Protein AF-A0A4Q1FTD5-F1 (afdb_monomer_lite)

Structure (mmCIF, N/CA/C/O backbone):
data_AF-A0A4Q1FTD5-F1
#
_entry.id   AF-A0A4Q1FTD5-F1
#
loop_
_atom_site.group_PDB
_atom_site.id
_atom_site.type_symbol
_atom_site.label_atom_id
_atom_site.label_alt_id
_atom_site.label_comp_id
_atom_site.label_asym_id
_atom_site.label_entity_id
_atom_site.label_seq_id
_atom_site.pdbx_PDB_ins_code
_atom_site.Cartn_x
_atom_site.Cartn_y
_atom_site.Cartn_z
_atom_site.occupancy
_atom_site.B_iso_or_equiv
_atom_site.auth_seq_id
_atom_site.auth_comp_id
_atom_site.auth_asym_id
_atom_site.auth_atom_id
_atom_site.pdbx_PDB_model_num
ATOM 1 N N . MET A 1 1 ? -0.697 4.760 -9.091 1.00 88.44 1 MET A N 1
ATOM 2 C CA . MET A 1 1 ? -0.765 3.538 -8.265 1.00 88.44 1 MET A CA 1
ATOM 3 C C . MET A 1 1 ? -2.192 3.295 -7.793 1.00 88.44 1 MET A C 1
ATOM 5 O O . MET A 1 1 ? -2.830 4.222 -7.298 1.00 88.44 1 MET A O 1
ATOM 9 N N . ARG A 1 2 ? -2.698 2.066 -7.940 1.00 93.44 2 ARG A N 1
ATOM 10 C CA . ARG A 1 2 ? -3.992 1.623 -7.397 1.00 93.44 2 ARG A CA 1
ATOM 11 C C . ARG A 1 2 ? -3.837 1.286 -5.913 1.00 93.44 2 ARG A C 1
ATOM 13 O O . ARG A 1 2 ? -2.977 0.488 -5.559 1.00 93.44 2 ARG A O 1
ATOM 20 N N . LYS A 1 3 ? -4.694 1.850 -5.059 1.00 94.62 3 LYS A N 1
ATOM 21 C CA . LYS A 1 3 ? -4.655 1.681 -3.596 1.00 94.62 3 LYS A CA 1
ATOM 22 C C . LYS A 1 3 ? -5.716 0.692 -3.108 1.00 94.62 3 LYS A C 1
ATOM 24 O O . LYS A 1 3 ? -6.882 0.816 -3.478 1.00 94.62 3 LYS A O 1
ATOM 29 N N . VAL A 1 4 ? -5.331 -0.248 -2.245 1.00 96.62 4 VAL A N 1
ATOM 30 C CA . VAL A 1 4 ? -6.219 -1.260 -1.647 1.00 96.62 4 VAL A CA 1
ATOM 31 C C . VAL A 1 4 ? -6.016 -1.310 -0.133 1.00 96.62 4 VAL A C 1
ATOM 33 O O . VAL A 1 4 ? -4.891 -1.450 0.340 1.00 96.62 4 VAL A O 1
ATOM 36 N N . TYR A 1 5 ? -7.111 -1.223 0.621 1.00 96.94 5 TYR A N 1
ATOM 37 C CA . TYR A 1 5 ? -7.107 -1.322 2.081 1.00 96.94 5 TYR A CA 1
ATOM 38 C C . TYR A 1 5 ? -7.230 -2.786 2.499 1.00 96.94 5 TYR A C 1
ATOM 40 O O . TYR A 1 5 ? -8.143 -3.481 2.040 1.00 96.94 5 TYR A O 1
ATOM 48 N N . LYS A 1 6 ? -6.339 -3.247 3.378 1.00 97.44 6 LYS A N 1
ATOM 49 C CA . LYS A 1 6 ? -6.386 -4.595 3.949 1.00 97.44 6 LYS A CA 1
ATOM 50 C C . LYS A 1 6 ? -6.280 -4.547 5.471 1.00 97.44 6 LYS A C 1
ATOM 52 O O . LYS A 1 6 ? -5.585 -3.689 6.003 1.00 97.44 6 LYS A O 1
ATOM 57 N N . ASN A 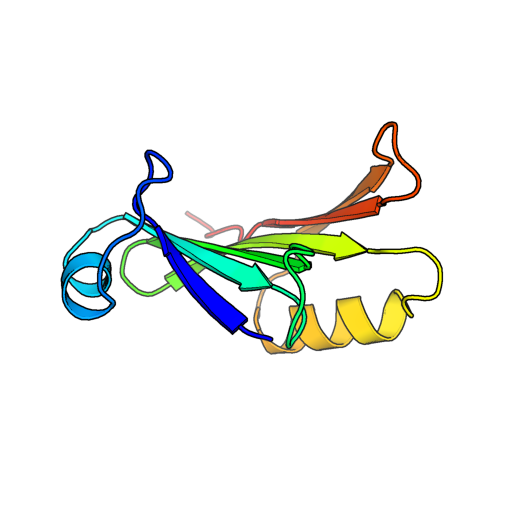1 7 ? -6.963 -5.452 6.171 1.00 95.44 7 ASN A N 1
ATOM 58 C CA . ASN A 1 7 ? -6.715 -5.646 7.604 1.00 95.44 7 ASN A CA 1
ATOM 59 C C . ASN A 1 7 ? -5.383 -6.385 7.836 1.00 95.44 7 ASN A C 1
ATOM 61 O O . ASN A 1 7 ? -4.736 -6.832 6.884 1.00 95.44 7 ASN A O 1
ATOM 65 N N . ILE A 1 8 ? -5.004 -6.561 9.103 1.00 93.94 8 ILE A N 1
ATOM 66 C CA . ILE A 1 8 ? -3.771 -7.264 9.498 1.00 93.94 8 ILE A CA 1
ATOM 67 C C . ILE A 1 8 ? -3.710 -8.729 9.024 1.00 93.94 8 ILE A C 1
ATOM 69 O O . ILE A 1 8 ? -2.628 -9.295 8.900 1.00 93.94 8 ILE A O 1
ATOM 73 N N . PHE A 1 9 ? -4.857 -9.336 8.700 1.00 94.75 9 PHE A N 1
ATOM 74 C CA . PHE A 1 9 ? -4.954 -10.696 8.157 1.00 94.75 9 PHE A CA 1
ATOM 75 C C . PHE A 1 9 ? -4.860 -10.743 6.621 1.00 94.75 9 PHE A C 1
ATOM 77 O O . PHE A 1 9 ? -4.873 -11.821 6.032 1.00 94.75 9 PHE A O 1
ATOM 84 N N . GLY A 1 10 ? -4.757 -9.589 5.954 1.00 93.19 10 GLY A N 1
ATOM 85 C CA . GLY A 1 10 ? -4.664 -9.484 4.497 1.00 93.19 10 GLY A CA 1
ATOM 86 C C . GLY A 1 10 ? -6.010 -9.479 3.762 1.00 93.19 10 GLY A C 1
ATOM 87 O O . GLY A 1 10 ? -6.027 -9.501 2.528 1.00 93.19 10 GLY A O 1
ATOM 88 N N . GLU A 1 11 ? -7.132 -9.415 4.480 1.00 97.19 11 GLU A N 1
ATOM 89 C CA . GLU A 1 11 ? -8.470 -9.342 3.890 1.00 97.19 11 GLU A CA 1
ATOM 90 C C . GLU A 1 11 ? -8.758 -7.928 3.385 1.00 97.19 11 GLU A C 1
ATOM 92 O O . GLU A 1 11 ? -8.508 -6.944 4.084 1.00 97.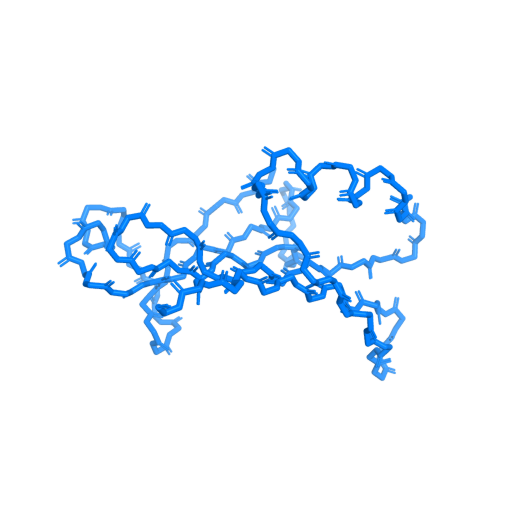19 11 GLU A O 1
ATOM 97 N N . VAL A 1 12 ? -9.326 -7.818 2.182 1.00 97.56 12 VAL A N 1
ATOM 98 C CA . VAL A 1 12 ? -9.702 -6.522 1.603 1.00 97.56 12 VAL A CA 1
ATOM 99 C C . VAL A 1 12 ? -10.888 -5.935 2.365 1.00 97.56 12 VAL A C 1
ATOM 101 O O . VAL A 1 12 ? -11.917 -6.586 2.549 1.00 97.56 12 VAL A O 1
ATOM 104 N N . ILE A 1 13 ? -10.756 -4.678 2.777 1.00 97.06 13 ILE A N 1
ATOM 105 C CA . ILE A 1 13 ? -11.776 -3.938 3.523 1.00 97.06 13 ILE A CA 1
ATOM 106 C C . ILE A 1 13 ? -12.039 -2.573 2.882 1.00 97.06 13 ILE A C 1
ATOM 108 O O . ILE A 1 13 ? -11.261 -2.085 2.066 1.00 97.06 13 ILE A O 1
ATOM 112 N N . SER A 1 14 ? -13.152 -1.930 3.240 1.00 96.75 14 SER A N 1
ATOM 113 C CA . SER A 1 14 ? -13.399 -0.547 2.827 1.00 96.75 14 SER A CA 1
ATOM 114 C C . SER A 1 14 ? -12.478 0.422 3.574 1.00 96.75 14 SER A C 1
ATOM 116 O O . SER A 1 14 ? -12.090 0.167 4.716 1.00 96.75 14 SER A O 1
ATOM 118 N N . LYS A 1 15 ? -12.224 1.598 2.981 1.00 94.25 15 LYS A N 1
ATOM 119 C CA . LYS A 1 15 ? -11.537 2.713 3.657 1.00 94.25 15 LYS A CA 1
ATOM 120 C C . LYS A 1 15 ? -12.166 3.026 5.018 1.00 94.25 15 LYS A C 1
ATOM 122 O O . LYS A 1 15 ? -11.461 3.124 6.008 1.00 94.25 15 LYS A O 1
ATOM 127 N N . SER A 1 16 ? -13.495 3.131 5.067 1.00 94.06 16 SER A N 1
ATOM 128 C CA . SER A 1 16 ? -14.241 3.459 6.290 1.00 94.06 16 SER A CA 1
ATOM 129 C C . SER A 1 16 ? -14.135 2.404 7.390 1.00 94.06 16 SER A C 1
ATOM 131 O O . SER A 1 16 ? -14.322 2.733 8.559 1.00 94.06 16 SER A O 1
ATOM 133 N N . LYS A 1 17 ? -13.888 1.138 7.030 1.00 94.62 17 LYS A N 1
ATOM 134 C CA . LYS A 1 17 ? -13.632 0.065 7.991 1.00 94.62 17 LYS A CA 1
ATOM 135 C C . LYS A 1 17 ? -12.182 0.115 8.460 1.00 94.62 17 LYS A C 1
ATOM 137 O O . LYS A 1 17 ? -11.956 -0.003 9.653 1.00 94.62 17 LYS A O 1
ATOM 142 N N . ALA A 1 18 ? -11.239 0.344 7.546 1.00 92.06 18 ALA A N 1
ATOM 143 C CA . ALA A 1 18 ? -9.816 0.441 7.856 1.00 92.06 18 ALA A CA 1
ATOM 144 C C . ALA A 1 18 ? -9.504 1.572 8.842 1.00 92.06 18 ALA A C 1
ATOM 146 O O . ALA A 1 18 ? -8.853 1.331 9.844 1.00 92.06 18 ALA A O 1
ATOM 147 N N . THR A 1 19 ? -10.055 2.770 8.630 1.00 87.81 19 THR A N 1
ATOM 148 C CA . THR A 1 19 ? -9.830 3.935 9.511 1.00 87.81 19 THR A CA 1
ATOM 149 C C . THR A 1 19 ? -10.457 3.801 10.902 1.00 87.81 19 THR A C 1
ATOM 151 O O . THR A 1 19 ? -10.370 4.726 11.694 1.00 87.81 19 THR A O 1
ATOM 154 N N . LYS A 1 20 ? -11.176 2.708 11.179 1.00 91.94 20 LYS A N 1
ATOM 155 C CA . LYS A 1 20 ? -11.717 2.385 12.508 1.00 91.94 20 LYS A CA 1
ATOM 156 C C . LYS A 1 20 ? -10.925 1.281 13.207 1.00 91.94 20 LYS A C 1
ATOM 158 O O . LYS A 1 20 ? -11.286 0.916 14.319 1.00 91.94 20 LYS A O 1
ATOM 163 N N . LEU A 1 21 ? -9.954 0.681 12.520 1.00 90.56 21 LEU A N 1
ATOM 164 C CA . LEU A 1 21 ? -9.058 -0.305 13.102 1.00 90.56 21 LEU A CA 1
ATOM 165 C C . LEU A 1 21 ? -7.876 0.424 13.727 1.00 90.56 21 LEU A C 1
ATOM 167 O O . LEU A 1 21 ? -7.371 1.376 13.135 1.00 90.56 21 LEU A O 1
ATOM 171 N N . ASP A 1 22 ? -7.411 -0.095 14.859 1.00 91.81 22 ASP A N 1
ATOM 172 C CA . ASP A 1 22 ? -6.170 0.362 15.486 1.00 91.81 22 ASP A CA 1
ATOM 173 C C . ASP A 1 22 ? -4.966 0.101 14.566 1.00 91.81 22 ASP A C 1
ATOM 175 O O . ASP A 1 22 ? -4.016 0.875 14.567 1.00 91.81 22 ASP A O 1
ATOM 179 N N . GLU A 1 23 ? -5.031 -0.955 13.738 1.00 94.50 23 GLU A N 1
ATOM 180 C CA . GLU A 1 23 ? -3.979 -1.336 12.793 1.00 94.50 23 GLU A CA 1
ATOM 181 C C . GLU A 1 23 ? -4.538 -1.856 11.454 1.00 94.50 23 GLU A C 1
ATOM 183 O O . GLU A 1 23 ? -5.490 -2.648 11.406 1.00 94.50 23 GLU A O 1
ATOM 188 N N . TYR A 1 24 ? -3.938 -1.427 10.339 1.00 95.56 24 TYR A N 1
ATOM 189 C CA . TYR A 1 24 ? -4.259 -1.905 8.990 1.00 95.56 24 TYR A CA 1
ATOM 190 C C . TYR A 1 24 ? -3.110 -1.662 8.002 1.00 95.56 24 TYR A C 1
ATOM 192 O O . TYR A 1 24 ? -2.133 -0.977 8.297 1.00 95.56 24 TYR A O 1
ATOM 200 N N . HIS A 1 25 ? -3.241 -2.210 6.794 1.00 96.12 25 HIS A N 1
ATOM 201 C CA . HIS A 1 25 ? -2.247 -2.074 5.735 1.00 96.12 25 HIS A CA 1
ATOM 202 C C . HIS A 1 25 ? -2.833 -1.405 4.488 1.00 96.12 25 HIS A C 1
ATOM 204 O O . HIS A 1 25 ? -3.979 -1.661 4.090 1.00 96.12 25 HIS A O 1
ATOM 210 N N . LEU A 1 26 ? -2.014 -0.608 3.808 1.00 95.56 26 LEU A N 1
ATOM 211 C CA . LEU A 1 26 ? -2.320 -0.046 2.496 1.00 95.56 26 LEU A CA 1
ATOM 212 C C . LEU A 1 26 ? -1.402 -0.630 1.443 1.00 95.56 26 LEU A C 1
ATOM 214 O O . LEU A 1 26 ? -0.192 -0.473 1.512 1.00 95.56 26 LEU A O 1
ATOM 218 N N . TYR A 1 27 ? -1.998 -1.271 0.446 1.00 96.38 27 TYR A N 1
ATOM 219 C CA . TYR A 1 27 ? -1.279 -1.871 -0.666 1.00 96.38 27 TYR A CA 1
ATOM 220 C C . TYR A 1 27 ? -1.398 -0.961 -1.883 1.00 96.38 27 TYR A C 1
ATOM 222 O O . TYR A 1 27 ? -2.512 -0.636 -2.308 1.00 96.38 27 TYR A O 1
ATOM 230 N N . TYR A 1 28 ? -0.260 -0.594 -2.458 1.00 95.44 28 TYR A N 1
ATOM 231 C CA . TYR A 1 28 ? -0.162 0.215 -3.662 1.00 95.44 28 TYR A CA 1
ATOM 232 C C . TYR A 1 28 ? 0.376 -0.638 -4.801 1.00 95.44 28 TYR A C 1
ATOM 234 O O . TYR A 1 28 ? 1.509 -1.119 -4.770 1.00 95.44 28 TYR A O 1
ATOM 242 N N . TYR A 1 29 ? -0.456 -0.811 -5.816 1.00 94.31 29 TYR A N 1
ATOM 243 C CA . TYR A 1 29 ? -0.103 -1.495 -7.048 1.00 94.31 29 TYR A CA 1
ATOM 244 C C . TYR A 1 29 ? 0.231 -0.462 -8.116 1.00 94.31 29 TYR A C 1
ATOM 246 O O . TYR A 1 29 ? -0.301 0.654 -8.093 1.00 94.31 29 TYR A O 1
ATOM 254 N N . GLU A 1 30 ? 1.085 -0.815 -9.064 1.00 91.69 30 GLU A N 1
ATOM 255 C CA . GLU A 1 30 ? 1.254 -0.024 -10.277 1.00 91.69 30 GLU A CA 1
ATOM 256 C C . GLU A 1 30 ? -0.108 0.175 -10.980 1.00 91.69 30 GLU A C 1
ATOM 258 O O . GLU A 1 30 ? -1.061 -0.589 -10.798 1.00 91.69 30 GLU A O 1
ATOM 263 N N . SER A 1 31 ? -0.264 1.309 -11.669 1.00 87.44 31 SER A N 1
ATOM 264 C CA . SER A 1 31 ? -1.523 1.623 -12.347 1.00 87.44 31 SER A CA 1
ATOM 265 C C . SER A 1 31 ? -1.801 0.571 -13.423 1.00 87.44 31 SER A C 1
ATOM 267 O O . SER A 1 31 ? -0.907 0.219 -14.181 1.00 87.44 31 SER A O 1
ATOM 269 N N . ASP A 1 32 ? -3.035 0.068 -13.466 1.00 85.38 32 ASP A N 1
ATOM 270 C CA . ASP A 1 32 ? -3.498 -0.909 -14.462 1.00 85.38 32 ASP A CA 1
ATOM 271 C C . ASP A 1 32 ? -2.781 -2.276 -14.450 1.00 85.38 32 ASP A C 1
ATOM 273 O O . ASP A 1 32 ? -2.956 -3.073 -15.372 1.00 85.38 32 ASP A O 1
ATOM 277 N N . SER A 1 33 ? -2.042 -2.599 -13.381 1.00 87.88 33 SER A N 1
ATOM 278 C CA . SER A 1 33 ? -1.420 -3.912 -13.190 1.00 87.88 33 SER A CA 1
ATOM 279 C C . SER A 1 33 ? -1.653 -4.473 -11.777 1.00 87.88 33 SER A C 1
ATOM 281 O O . SER A 1 33 ? -2.079 -3.779 -10.849 1.00 87.88 33 SER A O 1
ATOM 283 N N . ASP A 1 34 ? -1.397 -5.773 -11.608 1.00 89.06 34 ASP A N 1
ATOM 284 C CA . ASP A 1 34 ? -1.405 -6.446 -10.299 1.00 89.06 34 ASP A CA 1
ATOM 285 C C . ASP A 1 34 ? -0.008 -6.480 -9.652 1.00 89.06 34 ASP A C 1
ATOM 287 O O . ASP A 1 34 ? 0.235 -7.210 -8.689 1.00 89.06 34 ASP A O 1
ATOM 291 N N . ILE A 1 35 ? 0.917 -5.659 -10.153 1.00 90.38 35 ILE A N 1
ATOM 292 C CA . ILE A 1 35 ? 2.272 -5.540 -9.621 1.00 90.38 35 ILE A CA 1
ATOM 293 C C . ILE A 1 35 ? 2.230 -4.698 -8.348 1.00 90.38 35 ILE A C 1
ATOM 295 O O . ILE A 1 35 ? 1.906 -3.512 -8.377 1.00 90.38 35 ILE A O 1
ATOM 299 N N . LEU A 1 36 ? 2.564 -5.313 -7.214 1.00 92.56 36 LEU A N 1
ATOM 300 C CA . LEU A 1 36 ? 2.666 -4.637 -5.923 1.00 92.56 36 LEU A CA 1
ATOM 301 C C . LEU A 1 36 ? 3.967 -3.829 -5.847 1.00 92.56 36 LEU A C 1
ATOM 303 O O . LEU A 1 36 ? 5.048 -4.395 -5.996 1.00 92.56 36 LEU A O 1
ATOM 307 N N . LYS A 1 37 ? 3.861 -2.526 -5.572 1.00 93.12 37 LYS A N 1
ATOM 308 C CA . LYS A 1 37 ? 5.007 -1.611 -5.455 1.00 93.12 37 LYS A CA 1
ATOM 309 C C . LYS A 1 37 ? 5.278 -1.183 -4.025 1.00 93.12 37 LYS A C 1
ATOM 311 O O . LYS A 1 37 ? 6.437 -1.066 -3.653 1.00 93.12 37 LYS A O 1
ATOM 316 N N . GLU A 1 38 ? 4.243 -0.993 -3.214 1.00 94.06 38 GLU A N 1
ATOM 317 C CA . GLU A 1 38 ? 4.407 -0.478 -1.855 1.00 94.06 38 GLU A CA 1
ATOM 318 C C . GLU A 1 38 ? 3.360 -1.067 -0.899 1.00 94.06 38 GLU A C 1
ATOM 320 O O . GLU A 1 38 ? 2.205 -1.284 -1.278 1.00 94.06 38 GLU A O 1
ATOM 325 N N . ILE A 1 39 ? 3.767 -1.334 0.341 1.00 94.69 39 ILE A N 1
ATOM 326 C CA . ILE A 1 39 ? 2.872 -1.614 1.466 1.00 94.69 39 ILE A CA 1
ATOM 327 C C . ILE A 1 39 ? 3.203 -0.629 2.582 1.00 94.69 39 ILE A C 1
ATOM 329 O O . ILE A 1 39 ? 4.329 -0.636 3.073 1.00 94.69 39 ILE A O 1
ATOM 333 N N . GLU A 1 40 ? 2.225 0.163 3.008 1.00 93.62 40 GLU A N 1
ATOM 334 C CA . GLU A 1 40 ? 2.312 0.955 4.239 1.00 93.62 40 GLU A CA 1
ATOM 335 C C . GLU A 1 40 ? 1.627 0.185 5.372 1.00 93.62 40 GLU A C 1
ATOM 337 O O . GLU A 1 40 ? 0.501 -0.303 5.209 1.00 93.62 40 GLU A O 1
ATOM 342 N N . PHE A 1 41 ? 2.296 0.098 6.517 1.00 92.50 41 PHE A N 1
ATOM 343 C CA . PHE A 1 41 ? 1.761 -0.465 7.752 1.00 92.50 41 PHE A CA 1
ATOM 344 C C . PHE A 1 41 ? 1.399 0.679 8.692 1.00 92.50 41 PHE A C 1
ATOM 346 O O . PHE A 1 41 ? 2.242 1.538 8.962 1.00 92.50 41 PHE A O 1
ATOM 353 N N . ILE A 1 42 ? 0.144 0.712 9.139 1.00 91.50 42 ILE A N 1
ATOM 354 C CA . ILE A 1 42 ? -0.437 1.871 9.819 1.00 91.50 42 ILE A CA 1
ATOM 355 C C . ILE A 1 42 ? -1.003 1.470 11.173 1.00 91.50 42 ILE A C 1
ATOM 357 O O . ILE A 1 42 ? -1.776 0.516 11.239 1.00 91.50 42 ILE A O 1
ATOM 361 N N . ASN A 1 43 ? -0.670 2.244 12.206 1.00 90.88 43 ASN A N 1
ATOM 362 C CA . ASN A 1 43 ? -1.230 2.184 13.556 1.00 90.88 43 ASN A CA 1
ATOM 363 C C . ASN A 1 43 ? -1.603 3.591 14.045 1.00 90.88 43 ASN A C 1
ATOM 365 O O . ASN A 1 43 ? -0.905 4.533 13.702 1.00 90.88 43 ASN A O 1
ATOM 369 N N . ASP A 1 44 ? -2.672 3.764 14.830 1.00 84.31 44 ASP A N 1
ATOM 370 C CA . ASP A 1 44 ? -3.029 5.068 15.441 1.00 84.31 44 ASP A CA 1
ATOM 371 C C . ASP A 1 44 ? -2.917 6.274 14.467 1.00 84.31 44 ASP A C 1
ATOM 373 O O . ASP A 1 44 ? -2.426 7.349 14.809 1.00 84.31 44 ASP A O 1
ATOM 377 N N . GLU A 1 45 ? -3.321 6.066 13.206 1.00 77.88 45 GLU A N 1
ATOM 378 C CA . GLU A 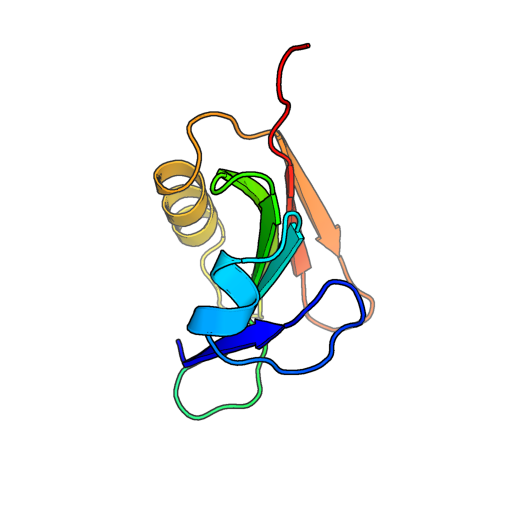1 45 ? -3.221 7.017 12.077 1.00 77.88 45 GLU A CA 1
ATOM 379 C C . GLU A 1 45 ? -1.800 7.396 11.594 1.00 77.88 45 GLU A C 1
ATOM 381 O O . GLU A 1 45 ? -1.655 8.242 10.712 1.00 77.88 45 GLU A O 1
ATOM 386 N N . SER A 1 46 ? -0.758 6.731 12.085 1.00 85.25 46 SER A N 1
ATOM 387 C CA . SER A 1 46 ? 0.646 6.896 11.690 1.00 85.25 46 SER A CA 1
ATOM 388 C C . SER A 1 46 ? 1.147 5.705 10.872 1.00 85.25 46 SER A C 1
ATOM 390 O O . SER A 1 46 ? 0.754 4.565 11.102 1.00 85.25 46 SER A O 1
ATOM 392 N N . ILE A 1 47 ? 2.033 5.949 9.905 1.00 87.94 47 ILE A N 1
ATOM 393 C CA . ILE A 1 47 ? 2.744 4.871 9.206 1.00 87.94 47 ILE A CA 1
ATOM 394 C C . ILE A 1 47 ? 3.944 4.489 10.071 1.00 87.94 47 ILE A C 1
ATOM 396 O O . ILE A 1 47 ? 4.763 5.352 10.371 1.00 87.94 47 ILE A O 1
ATOM 400 N N . TYR A 1 48 ? 4.067 3.218 10.453 1.00 87.31 48 TYR A N 1
ATOM 401 C CA . TYR A 1 48 ? 5.206 2.737 11.244 1.00 87.31 48 TYR A CA 1
ATOM 402 C C . TYR A 1 48 ? 6.188 1.880 10.431 1.00 87.31 48 TYR A C 1
ATOM 404 O O . TYR A 1 48 ? 7.319 1.618 10.859 1.00 87.31 48 TYR A O 1
ATOM 412 N N . ASN A 1 49 ? 5.790 1.444 9.236 1.00 89.69 49 ASN A N 1
ATOM 413 C CA . ASN A 1 49 ? 6.662 0.742 8.302 1.00 89.69 49 ASN A CA 1
ATOM 414 C C . ASN A 1 49 ? 6.199 0.947 6.853 1.00 89.69 49 ASN A C 1
ATOM 416 O O . ASN A 1 49 ? 5.001 1.026 6.577 1.00 89.69 49 ASN A O 1
ATOM 420 N N . ILE A 1 50 ? 7.161 0.998 5.930 1.00 91.19 50 ILE A N 1
ATOM 421 C CA . ILE A 1 50 ? 6.917 0.925 4.491 1.00 91.19 50 ILE A CA 1
ATOM 422 C C . ILE A 1 50 ? 7.791 -0.170 3.882 1.00 91.19 50 ILE A C 1
ATOM 424 O O . ILE A 1 50 ? 9.013 -0.185 4.044 1.00 91.19 50 ILE A O 1
ATOM 428 N N . ASN A 1 51 ? 7.162 -1.044 3.102 1.00 92.38 51 ASN A N 1
ATOM 429 C CA . ASN A 1 51 ? 7.837 -2.001 2.237 1.00 92.38 51 ASN A CA 1
ATOM 430 C C . ASN A 1 51 ? 7.695 -1.553 0.789 1.00 92.38 51 ASN A C 1
ATOM 432 O O . ASN A 1 51 ? 6.586 -1.577 0.265 1.00 92.38 51 ASN A O 1
ATOM 436 N N . TYR A 1 52 ? 8.802 -1.212 0.134 1.00 92.06 52 TYR A N 1
ATOM 437 C CA . TYR A 1 52 ? 8.824 -0.842 -1.277 1.00 92.06 52 TYR A CA 1
ATOM 438 C C . TYR A 1 52 ? 9.545 -1.900 -2.120 1.00 92.06 52 TYR A C 1
ATOM 440 O O . TYR A 1 52 ? 10.665 -2.313 -1.810 1.00 92.06 52 TYR A O 1
ATOM 448 N N . PHE A 1 53 ? 8.910 -2.339 -3.203 1.00 91.50 53 PHE A N 1
ATOM 449 C CA . PHE A 1 53 ? 9.414 -3.373 -4.103 1.00 91.50 53 PHE A CA 1
ATOM 450 C C . PHE A 1 53 ? 10.024 -2.726 -5.351 1.00 91.50 53 PHE A C 1
ATOM 452 O O . PHE A 1 53 ? 9.316 -2.313 -6.274 1.00 91.50 53 PHE A O 1
ATOM 459 N N . LEU A 1 54 ? 11.355 -2.656 -5.366 1.00 89.75 54 LEU A N 1
ATOM 460 C CA . LEU A 1 54 ? 12.135 -2.239 -6.525 1.00 89.75 54 LEU A CA 1
ATOM 461 C C . LEU A 1 54 ? 12.133 -3.336 -7.591 1.00 89.75 54 LEU A C 1
ATOM 463 O O . LEU A 1 54 ? 12.430 -4.501 -7.301 1.00 89.75 54 LEU A O 1
ATOM 467 N N . GLN A 1 55 ? 11.856 -2.931 -8.821 1.00 86.56 55 GLN A N 1
ATOM 468 C CA . GLN A 1 55 ? 11.941 -3.729 -10.036 1.00 86.56 55 GLN A CA 1
ATOM 469 C C . GLN A 1 55 ? 13.181 -3.351 -10.845 1.00 86.56 55 GLN A C 1
ATOM 471 O O . GLN A 1 55 ? 13.807 -2.312 -10.622 1.00 86.56 55 GLN A O 1
ATOM 476 N N . GLU A 1 56 ? 13.543 -4.205 -11.796 1.00 80.75 56 GLU A N 1
ATOM 477 C CA . GLU A 1 56 ? 14.591 -3.891 -12.759 1.00 80.75 56 GLU A CA 1
ATOM 478 C C . GLU A 1 56 ? 14.218 -2.630 -13.558 1.00 80.75 56 GLU A C 1
ATOM 480 O O . GLU A 1 56 ? 13.144 -2.554 -14.150 1.00 80.75 56 GLU A O 1
ATOM 485 N N . GLY A 1 57 ? 15.102 -1.629 -13.541 1.00 82.69 57 GLY A N 1
ATOM 486 C CA . GLY A 1 57 ? 14.880 -0.330 -14.183 1.00 82.69 57 GLY A CA 1
ATOM 487 C C . GLY A 1 57 ? 14.371 0.780 -13.257 1.00 82.69 57 GLY A C 1
ATOM 488 O O . GLY A 1 57 ? 14.410 1.939 -13.664 1.00 82.69 57 GLY A O 1
ATOM 489 N N . ASP A 1 58 ? 13.965 0.473 -12.020 1.00 86.62 58 ASP A N 1
ATOM 490 C CA . ASP A 1 58 ? 13.640 1.514 -11.038 1.00 86.62 58 ASP A CA 1
ATOM 491 C C . ASP A 1 58 ? 14.898 2.306 -10.640 1.00 86.62 58 ASP A C 1
ATOM 493 O O . ASP A 1 58 ? 15.961 1.729 -10.380 1.00 86.62 58 ASP A O 1
ATOM 497 N N . ASN A 1 59 ? 14.764 3.630 -10.520 1.00 88.94 59 ASN A N 1
ATOM 498 C CA . ASN A 1 59 ? 15.805 4.480 -9.952 1.00 88.94 59 ASN A CA 1
ATOM 499 C C . ASN A 1 59 ? 15.724 4.451 -8.417 1.00 88.94 59 ASN A C 1
ATOM 501 O O . ASN A 1 59 ? 14.843 5.056 -7.809 1.00 88.94 59 ASN A O 1
ATOM 505 N N . GLU A 1 60 ? 16.652 3.734 -7.782 1.00 87.12 60 GLU A N 1
ATOM 506 C CA . GLU A 1 60 ? 16.692 3.587 -6.325 1.00 87.12 60 GLU A CA 1
ATOM 507 C C . GLU A 1 60 ? 16.822 4.925 -5.587 1.00 87.12 60 GLU A C 1
ATOM 509 O O . GLU A 1 60 ? 16.203 5.081 -4.537 1.00 87.12 60 GLU A O 1
ATOM 514 N N . ASP A 1 61 ? 17.569 5.892 -6.126 1.00 87.50 61 ASP A N 1
ATOM 515 C CA . ASP A 1 61 ? 17.768 7.189 -5.470 1.00 87.50 61 ASP A CA 1
ATOM 516 C C . ASP A 1 61 ? 16.469 8.007 -5.445 1.00 87.50 61 ASP A C 1
ATOM 518 O O . ASP A 1 61 ? 16.106 8.546 -4.398 1.00 87.50 61 ASP A O 1
ATOM 522 N N . GLU A 1 62 ? 15.720 8.018 -6.552 1.00 90.50 62 GLU A N 1
ATOM 523 C CA . GLU A 1 62 ? 14.397 8.659 -6.633 1.00 90.50 62 GLU A CA 1
ATOM 524 C C . GLU A 1 62 ? 13.39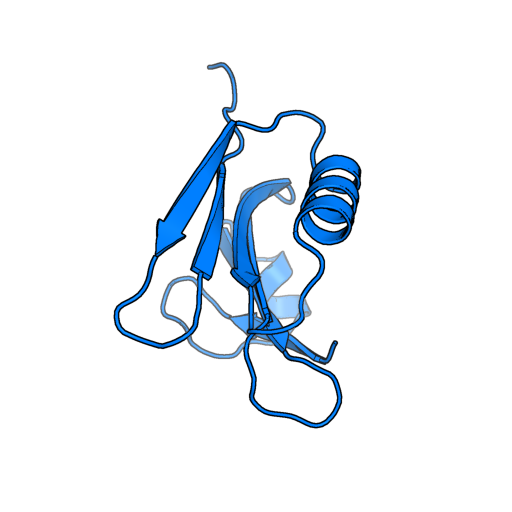1 7.989 -5.690 1.00 90.50 62 GLU A C 1
ATOM 526 O O . GLU A 1 62 ? 12.620 8.657 -5.002 1.00 90.50 62 GLU A O 1
ATOM 531 N N . VAL A 1 63 ? 13.418 6.655 -5.609 1.00 87.81 63 VAL A N 1
ATOM 532 C CA . VAL A 1 63 ? 12.552 5.898 -4.696 1.00 87.81 63 VAL A CA 1
ATOM 533 C C . VAL A 1 63 ? 12.894 6.211 -3.240 1.00 87.81 63 VAL A C 1
ATOM 535 O O . VAL A 1 63 ? 11.996 6.400 -2.422 1.00 87.81 63 VAL A O 1
ATOM 538 N N . LEU A 1 64 ? 14.180 6.290 -2.895 1.00 85.19 64 LEU A N 1
ATOM 539 C CA . LEU A 1 64 ? 14.613 6.666 -1.552 1.00 85.19 64 LEU A CA 1
ATOM 540 C C . LEU A 1 64 ? 14.223 8.105 -1.206 1.00 85.19 64 LEU A C 1
ATOM 542 O O . LEU A 1 64 ? 13.862 8.355 -0.060 1.00 85.19 64 LEU A O 1
ATOM 546 N N . GLU A 1 65 ? 14.294 9.039 -2.153 1.00 86.56 65 GLU A N 1
ATOM 547 C CA . GLU A 1 65 ? 13.840 10.420 -1.965 1.00 86.56 65 GLU A CA 1
ATOM 548 C C . GLU A 1 65 ? 12.330 10.481 -1.711 1.00 86.56 65 GLU A C 1
ATOM 550 O O . GLU A 1 65 ? 11.911 10.999 -0.678 1.00 86.56 65 GLU A O 1
ATOM 555 N N . TYR A 1 66 ? 11.530 9.830 -2.556 1.00 87.38 66 TYR A N 1
ATOM 556 C CA . TYR A 1 66 ? 10.083 9.697 -2.365 1.00 87.38 66 TYR A CA 1
ATOM 557 C C . TYR A 1 66 ? 9.722 9.112 -0.990 1.00 87.38 66 TYR A C 1
ATOM 559 O O . TYR A 1 66 ? 8.820 9.598 -0.306 1.00 87.38 66 TYR A O 1
ATOM 567 N N . LEU A 1 67 ? 10.440 8.077 -0.545 1.00 85.06 67 LEU A N 1
ATOM 568 C CA . LEU A 1 67 ? 10.177 7.457 0.752 1.00 85.06 67 LEU A CA 1
ATOM 569 C C . LEU A 1 67 ? 10.631 8.326 1.937 1.00 85.06 67 LEU A C 1
ATOM 571 O O . LEU A 1 67 ? 10.034 8.235 3.010 1.00 85.06 67 LEU A O 1
ATOM 575 N N . LYS A 1 68 ? 11.652 9.176 1.759 1.00 79.06 68 LYS A N 1
ATOM 576 C CA . LYS A 1 68 ? 12.058 10.181 2.756 1.00 79.06 68 LYS A CA 1
ATOM 577 C C . LYS A 1 68 ? 11.013 11.281 2.900 1.00 79.06 68 LYS A C 1
ATOM 579 O O . LYS A 1 68 ? 10.727 11.677 4.018 1.00 79.06 68 LYS A O 1
ATOM 584 N N . GLU A 1 69 ? 10.402 11.745 1.812 1.00 82.94 69 GLU A N 1
ATOM 585 C CA . GLU A 1 69 ? 9.340 12.762 1.895 1.00 82.94 69 GLU A CA 1
ATOM 586 C C . GLU A 1 69 ? 8.111 12.276 2.680 1.00 82.94 69 GLU A C 1
ATOM 588 O O . GLU A 1 69 ? 7.395 13.072 3.284 1.00 82.94 69 GLU A O 1
ATOM 593 N N . LYS A 1 70 ? 7.876 10.960 2.707 1.00 78.56 70 LYS A N 1
ATOM 594 C CA . LYS A 1 70 ? 6.812 10.329 3.500 1.00 78.56 70 LYS A CA 1
ATOM 595 C C . LYS A 1 70 ? 7.177 10.078 4.967 1.00 78.56 70 LYS A C 1
ATOM 597 O O . LYS A 1 70 ? 6.298 9.700 5.746 1.00 78.56 70 LYS A O 1
ATOM 602 N N . SER A 1 71 ? 8.449 10.201 5.343 1.00 66.31 71 SER A N 1
ATOM 603 C CA . SER A 1 71 ? 8.930 9.790 6.661 1.00 66.31 71 SER A CA 1
ATOM 604 C C . SER A 1 71 ? 10.045 10.686 7.188 1.00 66.31 71 SER A C 1
ATOM 606 O O . SER A 1 71 ? 11.170 10.662 6.690 1.00 66.31 71 SER A O 1
ATOM 608 N N . ASP A 1 72 ? 9.768 11.369 8.298 1.00 62.75 72 ASP A N 1
ATOM 609 C CA . ASP A 1 72 ? 10.746 12.207 9.000 1.00 62.75 72 ASP A CA 1
ATOM 610 C C . ASP A 1 72 ? 11.903 11.404 9.642 1.00 62.75 72 ASP A C 1
ATOM 612 O O . ASP A 1 72 ? 12.936 11.978 9.988 1.00 62.75 72 ASP A O 1
ATOM 616 N N . PHE A 1 73 ? 11.781 10.073 9.783 1.00 59.94 73 PHE A N 1
ATOM 617 C CA . PHE A 1 73 ? 12.819 9.195 10.344 1.00 59.94 73 PHE A CA 1
ATOM 618 C C . PHE A 1 73 ? 12.994 7.922 9.506 1.00 59.94 73 PHE A C 1
ATOM 620 O O . PHE A 1 73 ? 12.082 7.105 9.386 1.00 59.94 73 PHE A O 1
ATOM 627 N N . LEU A 1 74 ? 14.193 7.713 8.949 1.00 63.34 74 LEU A N 1
ATOM 628 C CA . LEU A 1 74 ? 14.476 6.568 8.079 1.00 63.34 74 LEU A CA 1
ATOM 629 C C . LEU A 1 74 ? 15.659 5.742 8.592 1.00 63.34 74 LEU A C 1
ATOM 631 O O . LEU A 1 74 ? 16.813 6.150 8.476 1.00 63.34 74 LEU A O 1
ATOM 635 N N . THR A 1 75 ? 15.385 4.524 9.060 1.00 68.94 75 THR A N 1
ATOM 636 C CA . THR A 1 75 ? 16.350 3.426 8.902 1.00 68.94 75 THR A CA 1
ATOM 637 C C . THR A 1 75 ? 15.897 2.590 7.713 1.00 68.94 75 THR A C 1
ATOM 639 O O . THR A 1 75 ? 14.888 1.884 7.801 1.00 68.94 75 THR A O 1
ATOM 642 N N . SER A 1 76 ? 16.624 2.669 6.596 1.00 75.00 76 SER A N 1
ATOM 643 C CA . SER A 1 76 ? 16.360 1.836 5.424 1.00 75.00 76 SER A CA 1
ATOM 644 C C . SER A 1 76 ? 17.205 0.563 5.453 1.00 75.00 76 SER A C 1
ATOM 646 O O . SER A 1 76 ? 18.377 0.558 5.835 1.00 75.00 76 SER A O 1
ATOM 648 N N . LYS A 1 77 ? 16.606 -0.554 5.045 1.00 82.19 77 LYS A N 1
ATOM 649 C CA . LYS A 1 77 ? 17.296 -1.828 4.852 1.00 82.19 77 LYS A CA 1
ATOM 650 C C . LYS A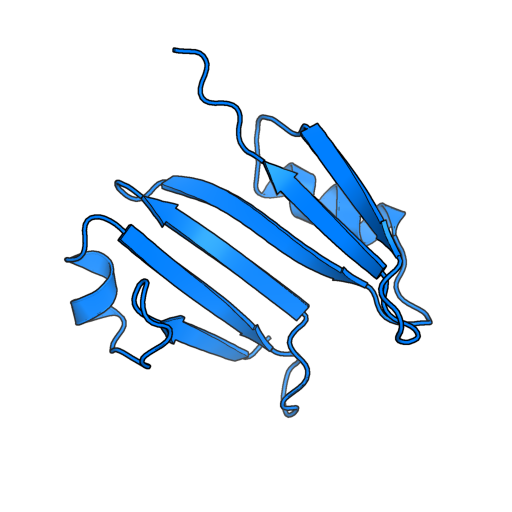 1 77 ? 16.920 -2.404 3.501 1.00 82.19 77 LYS A C 1
ATOM 652 O O . LYS A 1 77 ? 15.753 -2.666 3.235 1.00 82.19 77 LYS A O 1
ATOM 657 N N . LYS A 1 78 ? 17.924 -2.676 2.673 1.00 84.81 78 LYS A N 1
ATOM 658 C CA . LYS A 1 78 ? 17.733 -3.368 1.400 1.00 84.81 78 LYS A CA 1
ATOM 659 C C . LYS A 1 78 ? 17.883 -4.873 1.578 1.00 84.81 78 LYS A C 1
ATOM 661 O O . LYS A 1 78 ? 18.816 -5.345 2.230 1.00 84.81 78 LYS A O 1
ATOM 666 N N . LYS A 1 79 ? 16.986 -5.639 0.966 1.00 85.75 79 LYS A N 1
ATOM 667 C CA . LYS A 1 79 ? 17.061 -7.098 0.892 1.00 85.75 79 LYS A CA 1
ATOM 668 C C . LYS A 1 79 ? 16.842 -7.542 -0.551 1.00 85.75 79 LYS A C 1
ATOM 670 O O . LYS A 1 79 ? 15.807 -7.243 -1.134 1.00 85.75 79 LYS A O 1
ATOM 675 N N . LYS A 1 80 ? 17.798 -8.283 -1.117 1.00 83.44 80 LYS A N 1
ATOM 676 C CA . LYS A 1 80 ? 17.585 -8.979 -2.395 1.00 83.44 80 LYS A CA 1
ATOM 677 C C . LYS A 1 80 ? 16.609 -10.133 -2.180 1.00 83.44 80 LYS A C 1
ATOM 679 O O . LYS A 1 80 ? 16.770 -10.898 -1.224 1.00 83.44 80 LYS A O 1
ATOM 684 N N . LEU A 1 81 ? 15.594 -10.225 -3.030 1.00 80.00 81 LEU A N 1
ATOM 685 C CA . LEU A 1 81 ? 14.664 -11.349 -3.044 1.00 80.00 81 LEU A CA 1
ATOM 686 C C . LEU A 1 81 ? 15.178 -12.437 -4.011 1.00 80.00 81 LEU A C 1
ATOM 688 O O . LEU A 1 81 ? 16.103 -12.176 -4.776 1.00 80.00 81 LEU A O 1
ATOM 692 N N . PRO A 1 82 ? 14.639 -13.670 -3.954 1.00 73.12 82 PRO A N 1
ATOM 693 C CA . PRO A 1 82 ? 15.014 -14.746 -4.880 1.00 73.12 82 PRO A CA 1
ATOM 694 C C . PRO A 1 82 ? 14.616 -14.477 -6.342 1.00 73.12 82 PRO A C 1
ATOM 696 O O . PRO A 1 82 ? 15.125 -15.130 -7.243 1.00 73.12 82 PRO A O 1
ATOM 699 N N . THR A 1 83 ? 13.683 -13.552 -6.557 1.00 71.00 83 THR A N 1
ATOM 700 C CA . THR A 1 83 ? 13.274 -13.005 -7.858 1.00 71.00 83 THR A CA 1
ATOM 701 C C . THR A 1 83 ? 14.144 -11.809 -8.247 1.00 71.00 83 THR A C 1
ATOM 703 O O . THR A 1 83 ? 14.857 -11.276 -7.399 1.00 71.00 83 THR A O 1
ATOM 706 N N . ASP A 1 84 ? 13.998 -11.296 -9.472 1.00 76.06 84 ASP A N 1
ATOM 707 C CA . ASP A 1 84 ? 14.639 -10.055 -9.960 1.00 76.06 84 ASP A CA 1
ATOM 708 C C . ASP A 1 84 ? 14.100 -8.770 -9.284 1.00 76.06 84 ASP A C 1
ATOM 710 O O . ASP A 1 84 ? 14.030 -7.694 -9.871 1.00 76.06 84 ASP A O 1
ATOM 714 N N . LEU A 1 85 ? 13.693 -8.882 -8.018 1.00 75.75 85 LEU A N 1
ATOM 715 C CA . LEU A 1 85 ? 13.141 -7.824 -7.187 1.00 75.75 85 LEU A CA 1
ATOM 716 C C . LEU A 1 85 ? 14.073 -7.546 -6.010 1.00 75.75 85 LEU A C 1
ATOM 718 O O . LEU A 1 85 ? 14.625 -8.455 -5.379 1.00 75.75 85 LEU A O 1
ATOM 722 N N . SER A 1 86 ? 14.185 -6.274 -5.649 1.00 81.31 86 SER A N 1
ATOM 723 C CA . SER A 1 86 ? 14.792 -5.857 -4.386 1.00 81.31 86 SER A CA 1
ATOM 724 C C . SER A 1 86 ? 13.727 -5.257 -3.477 1.00 81.31 86 SER A C 1
ATOM 726 O O . SER A 1 86 ? 12.895 -4.473 -3.911 1.00 81.31 86 SER A O 1
ATOM 728 N N . LEU A 1 87 ? 13.753 -5.614 -2.197 1.00 81.31 87 LEU A N 1
ATOM 729 C CA . LEU A 1 87 ? 12.892 -5.020 -1.183 1.00 81.31 87 LEU A CA 1
ATOM 730 C C . LEU A 1 87 ? 13.664 -3.916 -0.461 1.00 81.31 87 LEU A C 1
ATOM 732 O O . LEU A 1 87 ? 14.688 -4.193 0.172 1.00 81.31 87 LEU A O 1
ATOM 736 N N . LEU A 1 88 ? 13.163 -2.688 -0.539 1.00 81.38 88 LEU A N 1
ATOM 737 C CA . LEU A 1 88 ? 13.532 -1.601 0.357 1.00 81.38 88 LEU A CA 1
ATOM 738 C C . LEU A 1 88 ? 12.555 -1.601 1.531 1.00 81.38 88 LEU A C 1
ATOM 740 O O . LEU A 1 88 ? 11.355 -1.405 1.365 1.00 81.38 88 LEU A O 1
ATOM 744 N N . LEU A 1 89 ? 13.087 -1.861 2.718 1.00 78.88 89 LEU A N 1
ATOM 745 C CA . LEU A 1 89 ? 12.348 -1.859 3.969 1.00 78.88 89 LEU A CA 1
ATOM 746 C C . LEU A 1 89 ? 12.639 -0.555 4.704 1.00 78.88 89 LEU A C 1
ATOM 748 O O . LEU A 1 89 ? 13.808 -0.235 4.932 1.00 78.88 89 LEU A O 1
ATOM 752 N N . ILE A 1 90 ? 11.603 0.160 5.111 1.00 78.69 90 ILE A N 1
ATOM 753 C CA . ILE A 1 90 ? 1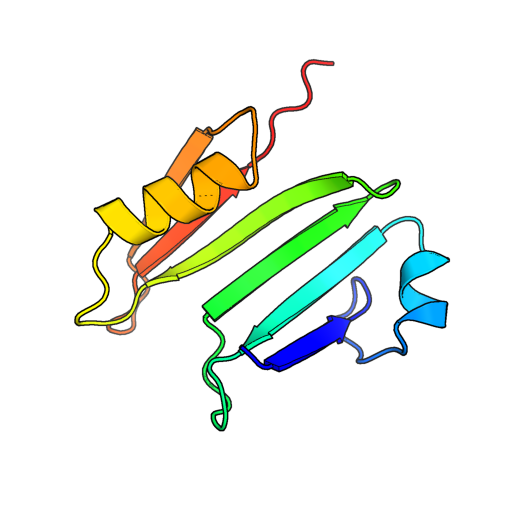1.713 1.381 5.902 1.00 78.69 90 ILE A CA 1
ATOM 754 C C . ILE A 1 90 ? 10.940 1.168 7.184 1.00 78.69 90 ILE A C 1
ATOM 756 O O . ILE A 1 90 ? 9.738 0.923 7.160 1.00 78.69 90 ILE A O 1
ATOM 760 N N . ASN A 1 91 ? 11.647 1.239 8.307 1.00 69.94 91 ASN A N 1
ATOM 761 C CA . ASN A 1 91 ? 11.026 1.195 9.622 1.00 69.94 91 ASN A CA 1
ATOM 762 C C . ASN A 1 91 ? 11.039 2.586 10.230 1.00 69.94 91 ASN A C 1
ATOM 764 O O . ASN A 1 91 ? 12.079 3.253 10.223 1.00 69.94 91 ASN A O 1
ATOM 768 N N . TYR A 1 92 ? 9.914 2.957 10.826 1.00 69.81 92 TYR A N 1
ATOM 769 C CA . TYR A 1 92 ? 9.839 4.102 11.705 1.00 69.81 92 TYR A CA 1
ATOM 770 C C . TYR A 1 92 ? 10.269 3.616 13.086 1.00 69.81 92 TYR A C 1
ATOM 772 O O . TYR A 1 92 ? 9.614 2.789 13.721 1.00 69.81 92 TYR A O 1
ATOM 780 N N . THR A 1 93 ? 11.412 4.097 13.556 1.00 54.59 93 THR A N 1
ATOM 781 C CA . THR A 1 93 ? 11.740 4.009 14.976 1.00 54.59 93 THR A CA 1
ATOM 782 C C . THR A 1 93 ? 10.942 5.083 15.693 1.00 54.59 93 THR A C 1
ATOM 784 O O . THR A 1 93 ? 11.354 6.241 15.711 1.00 54.59 93 THR A O 1
ATOM 787 N N . HIS A 1 94 ? 9.817 4.713 16.304 1.00 50.06 94 HIS A N 1
ATOM 788 C CA . HIS A 1 94 ? 9.334 5.492 17.437 1.00 50.06 94 HIS A CA 1
ATOM 789 C C . HIS A 1 94 ? 10.410 5.386 18.523 1.00 50.06 94 HIS A C 1
ATOM 791 O O . HIS A 1 94 ? 10.647 4.300 19.056 1.00 50.06 94 HIS A O 1
ATOM 797 N N . SER A 1 95 ? 11.114 6.486 18.809 1.00 42.28 95 SER A N 1
ATOM 798 C CA . SER A 1 95 ? 11.810 6.599 20.091 1.00 42.28 95 SER A CA 1
ATOM 799 C C . SER A 1 95 ? 10.750 6.442 21.177 1.00 42.28 95 SER A C 1
ATOM 801 O O . SER A 1 95 ? 9.818 7.245 21.234 1.00 42.28 95 SER A O 1
ATOM 803 N N . LEU A 1 96 ? 10.872 5.368 21.958 1.00 37.34 96 LEU A N 1
ATOM 804 C CA . LEU A 1 96 ? 10.148 5.175 23.215 1.00 37.34 96 LEU A CA 1
ATOM 805 C C . LEU A 1 96 ? 10.458 6.309 24.199 1.00 37.34 96 LEU A C 1
ATOM 807 O O . LEU A 1 96 ? 11.626 6.766 24.214 1.00 37.34 96 LEU A O 1
#

Radius of gyration: 13.71 Å; chains: 1; bounding box: 32×28×38 Å

Sequence (96 aa):
MRKVYKNIFGEVISKSKATKLDEYHLYYYESDSDILKEIEFINDESIYNINYFLQEGDNEDEVLEYLKEKSDFLTSKKKKLPTDLSLLLINYTHSL

pLDDT: mean 85.2, std 11.86, range [37.34, 97.56]

Secondary structure (DSSP, 8-state):
-EEEEE-TT--B--HHHHTTSSEEEEEEEPTTS--EEEEEEEETTEEEEEEEEE-TT--HHHHHHHHHHT-SS-EEEEEE-SSS-EEEEEE-----

Foldseek 3Di:
DDKFKAAPVRHTDDPVVRVPDQWTKIWDADPPDPHTAKIFIDGPRDTFKMKGKDAPPDDPVVVVVVVCVNDVDWDWDWDDDPDRIIIIITGHDPPD